Protein AF-A0A5Q4EKH5-F1 (afdb_monomer_lite)

Foldseek 3Di:
DLVLLVQLDVLCDDVNDLVCCVVDPVNVVSNLVSLLVVLVVVVVVCVVPVPLDQPLNVLSVVLNVLSVVDDDPVNSVSSSVCNVPRSVSNNVSVVVVVD

pLDDT: mean 85.49, std 8.61, range [56.69, 96.81]

Secondary structure (DSSP, 8-state):
-HHHHHHHHHHH-TT--HHHHHH-HHHHHHHHHHHHHHHHHHHHHHHH-TT---TTHHHHHHHHHHHHH---HHHHHHHHHHHHHTHHHHHHHHHHHH-

Structure (mmCIF, N/CA/C/O backbone):
data_AF-A0A5Q4EKH5-F1
#
_entry.id   AF-A0A5Q4EKH5-F1
#
loop_
_atom_site.group_PDB
_atom_site.id
_atom_site.type_symbol
_atom_site.label_atom_id
_atom_site.label_alt_id
_atom_site.label_comp_id
_atom_site.label_asym_id
_atom_site.label_entity_id
_atom_site.label_seq_id
_atom_site.pdbx_PDB_ins_code
_atom_site.Cartn_x
_atom_site.Cartn_y
_atom_site.Cartn_z
_atom_site.occupancy
_atom_site.B_iso_or_equiv
_atom_site.auth_seq_id
_atom_site.auth_comp_id
_atom_site.auth_asym_id
_atom_site.auth_atom_id
_atom_site.pdbx_PDB_model_num
ATOM 1 N N . MET A 1 1 ? -5.245 8.655 3.314 1.00 88.25 1 MET A N 1
ATOM 2 C CA . MET A 1 1 ? -5.342 7.247 2.860 1.00 88.25 1 MET A CA 1
ATOM 3 C C . MET A 1 1 ? -5.751 7.179 1.401 1.00 88.25 1 MET A C 1
ATOM 5 O O . MET A 1 1 ? -4.943 6.698 0.627 1.00 88.25 1 MET A O 1
ATOM 9 N N . LYS A 1 2 ? -6.927 7.703 1.014 1.00 91.31 2 LYS A N 1
ATOM 10 C CA . LYS A 1 2 ? -7.344 7.785 -0.398 1.00 91.31 2 LYS A CA 1
ATOM 11 C C . LYS A 1 2 ? -6.284 8.434 -1.299 1.00 91.31 2 LYS A C 1
ATOM 13 O O . LYS A 1 2 ? -5.877 7.829 -2.275 1.00 91.31 2 LYS A O 1
ATOM 18 N N . GLU A 1 3 ? -5.765 9.596 -0.903 1.00 95.12 3 GLU A N 1
ATOM 19 C CA . GLU A 1 3 ? -4.698 10.295 -1.638 1.00 95.12 3 GLU A CA 1
ATOM 20 C C . GLU A 1 3 ? -3.465 9.412 -1.890 1.00 95.12 3 GLU A C 1
ATOM 22 O O . GLU A 1 3 ? -2.982 9.340 -3.011 1.00 95.12 3 GLU A O 1
ATOM 27 N N . SER A 1 4 ? -3.001 8.666 -0.884 1.00 95.31 4 SER A N 1
ATOM 28 C CA . SER A 1 4 ? -1.874 7.738 -1.036 1.00 95.31 4 SER A CA 1
ATOM 29 C C . SER A 1 4 ? -2.166 6.580 -1.989 1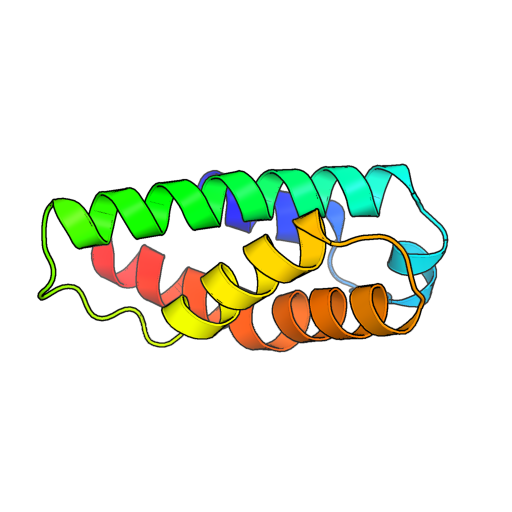.00 95.31 4 SER A C 1
ATOM 31 O O . SER A 1 4 ? -1.289 6.161 -2.738 1.00 95.31 4 SER A O 1
ATOM 33 N N . ILE A 1 5 ? -3.398 6.063 -1.975 1.00 93.88 5 ILE A N 1
ATOM 34 C CA . ILE A 1 5 ? -3.836 5.029 -2.919 1.00 93.88 5 ILE A CA 1
ATOM 35 C C . ILE A 1 5 ? -3.803 5.591 -4.345 1.00 93.88 5 ILE A C 1
ATOM 37 O O . ILE A 1 5 ? -3.193 4.982 -5.222 1.00 93.88 5 ILE A O 1
ATOM 41 N N . ASP A 1 6 ? -4.382 6.775 -4.552 1.00 95.19 6 ASP A N 1
ATOM 42 C CA . ASP A 1 6 ? -4.417 7.445 -5.854 1.00 95.19 6 ASP A CA 1
ATOM 43 C C . ASP A 1 6 ? -2.995 7.779 -6.353 1.00 95.19 6 ASP A C 1
ATOM 45 O O . ASP A 1 6 ? -2.681 7.564 -7.523 1.00 95.19 6 ASP A O 1
ATOM 49 N N . SER A 1 7 ? -2.095 8.227 -5.470 1.00 96.81 7 SER A N 1
ATOM 50 C CA . SER A 1 7 ? -0.677 8.449 -5.787 1.00 96.81 7 SER A CA 1
ATOM 51 C C . SER A 1 7 ? 0.008 7.181 -6.291 1.00 96.81 7 SER A C 1
ATOM 53 O O . SER A 1 7 ? 0.673 7.230 -7.325 1.00 96.81 7 SER A O 1
ATOM 55 N N . ILE A 1 8 ? -0.184 6.033 -5.626 1.00 94.38 8 ILE A N 1
ATOM 56 C CA . ILE A 1 8 ? 0.391 4.758 -6.084 1.00 94.38 8 ILE A CA 1
ATOM 57 C C . ILE A 1 8 ? -0.123 4.404 -7.484 1.00 94.38 8 ILE A C 1
ATOM 59 O O . ILE A 1 8 ? 0.671 4.019 -8.343 1.00 94.38 8 ILE A O 1
ATOM 63 N N . GLU A 1 9 ? -1.425 4.545 -7.740 1.00 94.00 9 GLU A N 1
ATOM 64 C CA . GLU A 1 9 ? -1.991 4.263 -9.064 1.00 94.00 9 GLU A CA 1
ATOM 65 C C . GLU A 1 9 ? -1.420 5.190 -10.142 1.00 94.00 9 GLU A C 1
ATOM 67 O O . GLU A 1 9 ? -1.025 4.719 -11.211 1.00 94.00 9 GLU A O 1
ATOM 72 N N . ASN A 1 10 ? -1.278 6.479 -9.831 1.00 94.81 10 ASN A N 1
ATOM 73 C CA . ASN A 1 10 ? -0.677 7.460 -10.731 1.00 94.81 10 ASN A CA 1
ATOM 74 C C . ASN A 1 10 ? 0.794 7.148 -11.033 1.00 94.81 10 ASN A C 1
ATOM 76 O O . ASN A 1 10 ? 1.222 7.258 -12.180 1.00 94.81 10 ASN A O 1
ATOM 80 N N . TYR A 1 11 ? 1.575 6.730 -10.033 1.00 94.56 11 TYR A N 1
ATOM 81 C CA . TYR A 1 11 ? 2.988 6.389 -10.224 1.00 94.56 11 TYR A CA 1
ATOM 82 C C . TYR A 1 11 ? 3.187 5.153 -11.103 1.00 94.56 11 TYR A C 1
ATOM 84 O O . TYR A 1 11 ? 4.173 5.062 -11.835 1.00 94.56 11 TYR A O 1
ATOM 92 N N . LEU A 1 12 ? 2.269 4.191 -11.017 1.00 91.56 12 LEU A N 1
ATOM 93 C CA . LEU A 1 12 ? 2.317 2.950 -11.787 1.00 91.56 12 LEU A CA 1
ATOM 94 C C . LEU A 1 12 ? 1.806 3.116 -13.219 1.00 91.56 12 LEU A C 1
ATOM 96 O O . LEU A 1 12 ? 2.208 2.355 -14.104 1.00 91.56 12 LEU A O 1
ATOM 100 N N . GLY A 1 13 ? 0.923 4.092 -13.434 1.00 89.12 13 GLY A N 1
ATOM 101 C CA . GLY A 1 13 ? 0.238 4.300 -14.700 1.00 89.12 13 GLY A CA 1
ATOM 102 C C . GLY A 1 13 ? -0.649 3.117 -15.102 1.00 89.12 13 GLY A C 1
ATOM 103 O O . GLY A 1 13 ? -0.821 2.131 -14.380 1.00 89.12 13 GLY A O 1
ATOM 104 N N . GLU A 1 14 ? -1.218 3.202 -16.301 1.00 83.94 14 GLU A N 1
ATOM 105 C CA . GLU A 1 14 ? -2.245 2.259 -16.763 1.00 83.94 14 GLU A CA 1
ATOM 106 C C . GLU A 1 14 ? -1.707 0.850 -17.043 1.00 83.94 14 GLU A C 1
ATOM 108 O O . GLU A 1 14 ? -2.363 -0.144 -16.743 1.00 83.94 14 GLU A O 1
ATOM 113 N N . LYS A 1 15 ? -0.497 0.741 -17.608 1.00 83.31 15 LYS A N 1
ATOM 114 C CA . LYS A 1 15 ? 0.051 -0.544 -18.075 1.00 83.31 15 LYS A CA 1
ATOM 115 C C . LYS A 1 15 ? 0.567 -1.455 -16.960 1.00 83.31 15 LYS A C 1
ATOM 117 O O . LYS A 1 15 ? 0.842 -2.612 -17.258 1.00 83.31 15 LYS A O 1
ATOM 122 N N . ARG A 1 16 ? 0.709 -0.946 -15.724 1.00 86.69 16 ARG A N 1
ATOM 123 C CA . ARG A 1 16 ? 1.227 -1.654 -14.533 1.00 86.69 16 ARG A CA 1
ATOM 124 C C . ARG A 1 16 ? 2.311 -2.690 -14.883 1.00 86.69 16 ARG A C 1
ATOM 126 O O . ARG A 1 16 ? 2.062 -3.893 -14.880 1.00 86.69 16 ARG A O 1
ATOM 133 N N . ASP A 1 17 ? 3.525 -2.221 -15.163 1.00 91.50 17 ASP A N 1
ATOM 134 C CA . ASP A 1 17 ? 4.649 -3.078 -15.566 1.00 91.50 17 ASP A CA 1
ATOM 135 C C . ASP A 1 17 ? 5.608 -3.363 -14.394 1.00 91.50 17 ASP A C 1
ATOM 137 O O . ASP A 1 17 ? 6.250 -2.461 -13.845 1.00 91.50 17 ASP A O 1
ATOM 141 N N . PHE A 1 18 ? 5.744 -4.644 -14.037 1.00 91.88 18 PHE A N 1
ATOM 142 C CA . PHE A 1 18 ? 6.636 -5.084 -12.965 1.00 91.88 18 PHE A CA 1
ATOM 143 C C . PHE A 1 18 ? 8.120 -4.826 -13.268 1.00 91.88 18 PHE A C 1
ATOM 145 O O . PHE A 1 18 ? 8.884 -4.496 -12.361 1.00 91.88 18 PHE A O 1
ATOM 152 N N . ASN A 1 19 ? 8.549 -4.932 -14.529 1.00 92.12 19 ASN A N 1
ATOM 153 C CA . ASN A 1 19 ? 9.939 -4.680 -14.907 1.00 92.12 19 ASN A CA 1
ATOM 154 C C . ASN A 1 19 ? 10.286 -3.192 -14.780 1.00 92.12 19 ASN A C 1
ATOM 156 O O . ASN A 1 19 ? 11.387 -2.836 -14.354 1.00 92.12 19 ASN A O 1
ATOM 160 N N . VAL A 1 20 ? 9.338 -2.305 -15.087 1.00 91.12 20 VAL A N 1
ATOM 161 C CA . VAL A 1 20 ? 9.494 -0.861 -14.847 1.00 91.12 20 VAL A CA 1
ATOM 162 C C . VAL A 1 20 ? 9.577 -0.574 -13.345 1.00 91.12 20 VAL A C 1
ATOM 164 O O . VAL A 1 20 ? 10.476 0.137 -12.896 1.00 91.12 20 VAL A O 1
ATOM 167 N N . TYR A 1 21 ? 8.709 -1.195 -12.544 1.00 91.38 21 TYR A N 1
ATOM 168 C CA . TYR A 1 21 ? 8.754 -1.104 -11.083 1.00 91.38 21 TYR A CA 1
ATOM 169 C C . TYR A 1 21 ? 10.101 -1.577 -10.495 1.00 91.38 21 TYR A C 1
ATOM 171 O O . TYR A 1 21 ? 10.748 -0.850 -9.733 1.00 91.38 21 TYR A O 1
ATOM 179 N N . ILE A 1 22 ? 10.586 -2.766 -10.872 1.00 91.44 22 ILE A N 1
ATOM 180 C CA . ILE A 1 22 ? 11.821 -3.350 -10.317 1.00 91.44 22 ILE A CA 1
ATOM 181 C C . ILE A 1 22 ? 13.096 -2.652 -10.818 1.00 91.44 22 ILE A C 1
ATOM 183 O O . ILE A 1 22 ? 14.115 -2.642 -10.124 1.00 91.44 22 ILE A O 1
ATOM 187 N N . SER A 1 23 ? 13.060 -2.008 -11.984 1.00 92.75 23 SER A N 1
ATOM 188 C CA . SER A 1 23 ? 14.203 -1.252 -12.514 1.00 92.75 23 SER A CA 1
ATOM 189 C C . SER A 1 23 ? 14.282 0.176 -11.963 1.00 92.75 23 SER A C 1
ATOM 191 O O . SER A 1 23 ? 15.376 0.725 -11.840 1.00 92.75 23 SER A O 1
ATOM 193 N N . ASN A 1 24 ? 13.162 0.759 -11.525 1.00 92.56 24 ASN A N 1
ATOM 194 C CA . ASN A 1 24 ? 13.114 2.137 -11.039 1.00 92.56 24 ASN A CA 1
ATOM 195 C C . ASN A 1 24 ? 13.098 2.232 -9.501 1.00 92.56 24 ASN A C 1
ATOM 197 O O . ASN A 1 24 ? 12.060 2.128 -8.850 1.00 92.56 24 ASN A O 1
ATOM 201 N N . LYS A 1 25 ? 14.266 2.496 -8.899 1.00 90.31 25 LYS A N 1
ATOM 202 C CA . LYS A 1 25 ? 14.410 2.620 -7.435 1.00 90.31 25 LYS A CA 1
ATOM 203 C C . LYS A 1 25 ? 13.606 3.780 -6.838 1.00 90.31 25 LYS A C 1
ATOM 205 O O . LYS A 1 25 ? 13.135 3.658 -5.710 1.00 90.31 25 LYS A O 1
ATOM 210 N N . MET A 1 26 ? 13.470 4.897 -7.554 1.00 93.19 26 MET A N 1
ATOM 211 C CA . MET A 1 26 ? 12.701 6.048 -7.064 1.00 93.19 26 MET A CA 1
ATOM 212 C C . MET A 1 26 ? 11.212 5.719 -6.999 1.00 93.19 26 MET A C 1
ATOM 214 O O . MET A 1 26 ? 10.581 5.997 -5.986 1.00 93.19 26 MET A O 1
ATOM 218 N N . LEU A 1 27 ? 10.690 5.054 -8.033 1.00 92.88 27 LEU A N 1
ATOM 219 C CA . LEU A 1 27 ? 9.309 4.578 -8.074 1.00 92.88 27 LEU A CA 1
ATOM 220 C C . LEU A 1 27 ? 9.004 3.638 -6.904 1.00 92.88 27 LEU A C 1
ATOM 222 O O . LEU A 1 27 ? 8.016 3.838 -6.204 1.00 92.88 27 LEU A O 1
ATOM 226 N N . ARG A 1 28 ? 9.882 2.661 -6.641 1.00 90.69 28 ARG A N 1
ATOM 227 C CA . ARG A 1 28 ? 9.711 1.758 -5.492 1.00 90.69 28 ARG A CA 1
ATOM 228 C C . ARG A 1 28 ? 9.648 2.517 -4.179 1.00 90.69 28 ARG A C 1
ATOM 230 O O . ARG A 1 28 ? 8.695 2.344 -3.438 1.00 90.69 28 ARG A O 1
ATOM 237 N N . ARG A 1 29 ? 10.597 3.423 -3.939 1.00 90.12 29 ARG A N 1
ATOM 238 C CA . ARG A 1 29 ? 10.628 4.228 -2.709 1.00 90.12 29 ARG A CA 1
ATOM 239 C C . ARG A 1 29 ? 9.405 5.127 -2.546 1.00 90.12 29 ARG A C 1
ATOM 241 O O . ARG A 1 29 ? 8.927 5.292 -1.428 1.00 90.12 29 ARG A O 1
ATOM 248 N N . ALA A 1 30 ? 8.898 5.700 -3.636 1.00 93.44 30 ALA A N 1
ATOM 249 C CA . ALA A 1 30 ? 7.670 6.487 -3.606 1.00 93.44 30 ALA A CA 1
ATOM 250 C C . ALA A 1 30 ? 6.472 5.614 -3.196 1.00 93.44 30 ALA A C 1
ATOM 252 O O . ALA A 1 30 ? 5.736 5.965 -2.282 1.00 93.44 30 ALA A O 1
ATOM 253 N N . ILE A 1 31 ? 6.331 4.433 -3.800 1.00 91.75 31 ILE A N 1
ATOM 254 C CA . ILE A 1 31 ? 5.258 3.485 -3.475 1.00 91.75 31 ILE A CA 1
ATOM 255 C C . ILE A 1 31 ? 5.374 2.966 -2.034 1.00 91.75 31 ILE A C 1
ATOM 257 O O . ILE A 1 31 ? 4.385 2.934 -1.306 1.00 91.75 31 ILE A O 1
ATOM 261 N N . GLU A 1 32 ? 6.578 2.583 -1.608 1.00 89.50 32 GLU A N 1
ATOM 262 C CA . GLU A 1 32 ? 6.886 2.165 -0.236 1.00 89.50 32 GLU A CA 1
ATOM 263 C C . GLU A 1 32 ? 6.434 3.230 0.771 1.00 89.50 32 GLU A C 1
ATOM 265 O O . GLU A 1 32 ? 5.747 2.914 1.745 1.00 89.50 32 GLU A O 1
ATOM 270 N N . ARG A 1 33 ? 6.738 4.504 0.491 1.00 91.81 33 ARG A N 1
ATOM 271 C CA . ARG A 1 33 ? 6.327 5.632 1.327 1.00 91.81 33 ARG A CA 1
ATOM 272 C C . ARG A 1 33 ? 4.809 5.783 1.409 1.00 91.81 33 ARG A C 1
ATOM 274 O O . ARG A 1 33 ? 4.279 5.973 2.504 1.00 91.81 33 ARG A O 1
ATOM 281 N N . GLU A 1 34 ? 4.103 5.684 0.289 1.00 93.88 34 GLU A N 1
ATOM 282 C CA . GLU A 1 34 ? 2.639 5.771 0.293 1.00 93.88 34 GLU A CA 1
ATOM 283 C C . GLU A 1 34 ? 2.004 4.637 1.101 1.00 93.88 34 GLU A C 1
ATOM 285 O O . GLU A 1 34 ? 1.067 4.850 1.874 1.00 93.88 34 GLU A O 1
ATOM 290 N N . PHE A 1 35 ? 2.564 3.434 1.021 1.00 90.19 35 PHE A N 1
ATOM 291 C CA . PHE A 1 35 ? 2.100 2.326 1.840 1.00 90.19 35 PHE A CA 1
ATOM 292 C C . PHE A 1 35 ? 2.360 2.501 3.339 1.00 90.19 35 PHE A C 1
ATOM 294 O O . PHE A 1 35 ? 1.528 2.075 4.144 1.00 90.19 35 PHE A O 1
ATOM 301 N N . GLU A 1 36 ? 3.473 3.118 3.745 1.00 89.38 36 GLU A N 1
ATOM 302 C CA . GLU A 1 36 ? 3.690 3.475 5.153 1.00 89.38 36 GLU A CA 1
ATOM 303 C C . GLU A 1 36 ? 2.573 4.392 5.664 1.00 89.38 36 GLU A C 1
ATOM 305 O O . GLU A 1 36 ? 2.020 4.159 6.743 1.00 89.38 36 GLU A O 1
ATOM 310 N N . ILE A 1 37 ? 2.206 5.404 4.871 1.00 92.12 37 ILE A N 1
ATOM 311 C CA . ILE A 1 37 ? 1.142 6.361 5.199 1.00 92.12 37 ILE A CA 1
ATOM 312 C C . ILE A 1 37 ? -0.208 5.645 5.309 1.00 92.12 37 ILE A C 1
ATOM 314 O O . ILE A 1 37 ? -0.945 5.862 6.276 1.00 92.12 37 ILE A O 1
ATOM 318 N N . ILE A 1 38 ? -0.524 4.756 4.362 1.00 91.38 38 ILE A N 1
ATOM 319 C CA . ILE A 1 38 ? -1.736 3.927 4.406 1.00 91.38 38 ILE A CA 1
ATOM 320 C C . ILE A 1 38 ? -1.748 3.065 5.676 1.00 91.38 38 ILE A C 1
ATOM 322 O O . ILE A 1 38 ? -2.751 3.041 6.393 1.00 91.38 38 ILE A O 1
ATOM 326 N N . GLY A 1 39 ? -0.636 2.394 5.990 1.00 87.81 39 GLY A N 1
ATOM 327 C CA . GLY A 1 39 ? -0.493 1.546 7.174 1.00 87.81 39 GLY A CA 1
ATOM 328 C C . GLY A 1 39 ? -0.739 2.295 8.484 1.00 87.81 39 GLY A C 1
ATOM 329 O O . GLY A 1 39 ? -1.512 1.836 9.329 1.00 87.81 39 GLY A O 1
ATOM 330 N N . GLU A 1 40 ? -0.133 3.473 8.645 1.00 88.81 40 GLU A N 1
ATOM 331 C CA . GLU A 1 40 ? -0.355 4.323 9.820 1.00 88.81 40 GLU A CA 1
ATOM 332 C C . GLU A 1 40 ? -1.800 4.827 9.902 1.00 88.81 40 GLU A C 1
ATOM 334 O O . GLU A 1 40 ? -2.394 4.831 10.983 1.00 88.81 40 GLU A O 1
ATOM 339 N N . ALA A 1 41 ? -2.403 5.205 8.772 1.00 89.56 41 ALA A N 1
ATOM 340 C CA . ALA A 1 41 ? -3.794 5.639 8.738 1.00 89.56 41 ALA A CA 1
ATOM 341 C C . ALA A 1 41 ? -4.758 4.510 9.145 1.00 89.56 41 ALA A C 1
ATOM 343 O O . ALA A 1 41 ? -5.638 4.736 9.973 1.00 89.56 41 ALA A O 1
ATOM 344 N N . MET A 1 42 ? -4.558 3.280 8.662 1.00 86.62 42 MET A N 1
ATOM 345 C CA . MET A 1 42 ? -5.378 2.130 9.069 1.00 86.62 42 MET A CA 1
ATOM 346 C C . MET A 1 42 ? -5.250 1.828 10.564 1.00 86.62 42 MET A C 1
ATOM 348 O O . MET A 1 42 ? -6.245 1.540 11.225 1.00 86.62 42 MET A O 1
ATOM 352 N N . LYS A 1 43 ? -4.033 1.919 11.114 1.00 85.31 43 LYS A N 1
ATOM 353 C CA . LYS A 1 43 ? -3.795 1.725 12.549 1.00 85.31 43 LYS A CA 1
ATOM 354 C C . LYS A 1 43 ? -4.505 2.787 13.390 1.00 85.31 43 LYS A C 1
ATOM 356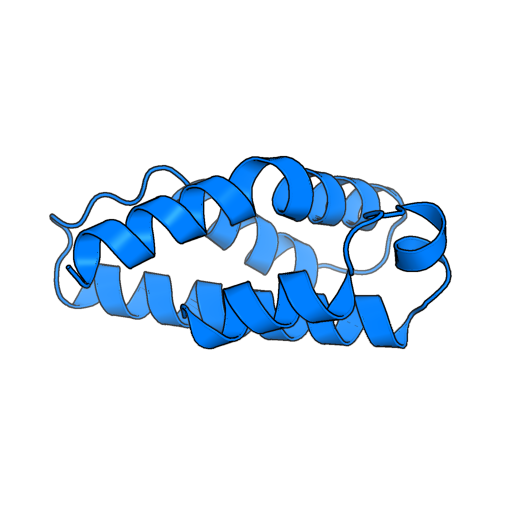 O O . LYS A 1 43 ? -4.964 2.490 14.489 1.00 85.31 43 LYS A O 1
ATOM 361 N N . ARG A 1 44 ? -4.590 4.029 12.901 1.00 88.12 44 ARG A N 1
ATOM 362 C CA . ARG A 1 44 ? -5.362 5.094 13.562 1.00 88.12 44 ARG A CA 1
ATOM 363 C C . ARG A 1 44 ? -6.860 4.811 13.520 1.00 88.12 44 ARG A C 1
ATOM 365 O O . ARG A 1 44 ? -7.491 4.931 14.560 1.00 88.12 44 ARG A O 1
ATOM 372 N N . ILE A 1 45 ? -7.395 4.393 12.371 1.00 85.62 45 ILE A N 1
ATOM 373 C CA . ILE A 1 45 ? -8.813 4.021 12.234 1.00 85.62 45 ILE A CA 1
ATOM 374 C C . ILE A 1 45 ? -9.167 2.908 13.221 1.00 85.62 45 ILE A C 1
ATOM 376 O O . ILE A 1 45 ? -10.093 3.074 13.999 1.00 85.62 45 ILE A O 1
ATOM 380 N N . GLU A 1 46 ? -8.366 1.842 13.289 1.00 84.25 46 GLU A N 1
ATOM 381 C CA . GLU A 1 46 ? -8.588 0.732 14.228 1.00 84.25 46 GLU A CA 1
ATOM 382 C C . GLU A 1 46 ? -8.618 1.162 15.699 1.00 84.25 46 GLU A C 1
ATOM 384 O O . GLU A 1 46 ? -9.350 0.584 16.498 1.00 84.25 46 GLU A O 1
ATOM 389 N N . LYS A 1 47 ? -7.808 2.158 16.070 1.00 87.69 47 LYS A N 1
ATOM 390 C CA . LYS A 1 47 ? -7.793 2.697 17.434 1.00 87.69 47 LYS A CA 1
ATOM 391 C C . LYS A 1 47 ? -9.024 3.538 17.756 1.00 87.69 47 LYS A C 1
ATOM 393 O O . LYS A 1 47 ? -9.376 3.635 18.926 1.00 87.69 47 LYS A O 1
ATOM 398 N N . ILE A 1 48 ? -9.600 4.195 16.753 1.00 88.56 48 ILE A N 1
ATOM 399 C CA . ILE A 1 48 ? -10.777 5.054 16.907 1.00 88.56 48 ILE A CA 1
ATOM 400 C C . ILE A 1 48 ? -12.038 4.194 16.919 1.00 88.56 48 ILE A C 1
ATOM 402 O O . ILE A 1 48 ? -12.882 4.360 17.792 1.00 88.56 48 ILE A O 1
ATOM 406 N N . ASP A 1 49 ? -12.135 3.265 15.972 1.00 84.06 49 ASP A N 1
ATOM 407 C CA . ASP A 1 49 ? -13.271 2.374 15.816 1.00 84.06 49 ASP A CA 1
ATOM 408 C C . ASP A 1 49 ? -12.801 1.007 15.300 1.00 84.06 49 ASP A C 1
ATOM 410 O O . ASP A 1 49 ? -12.406 0.831 14.143 1.00 84.06 49 ASP A O 1
ATOM 414 N N . SER A 1 50 ? -12.839 0.016 16.189 1.00 83.31 50 SER A N 1
ATOM 415 C CA . SER A 1 50 ? -12.450 -1.360 15.884 1.00 83.31 50 SER A CA 1
ATOM 416 C C . SER A 1 50 ? -13.532 -2.144 15.137 1.00 83.31 50 SER A C 1
ATOM 418 O O . SER A 1 50 ? -13.255 -3.250 14.669 1.00 83.31 50 SER A O 1
ATOM 420 N N . THR A 1 51 ? -14.743 -1.592 15.004 1.00 85.75 51 THR A N 1
ATOM 421 C CA . THR A 1 51 ? -15.855 -2.222 14.281 1.00 85.75 51 THR A CA 1
ATOM 422 C C . THR A 1 51 ? -15.745 -2.029 12.768 1.00 85.75 51 THR A C 1
ATOM 424 O O . THR A 1 51 ? -16.291 -2.829 12.006 1.00 85.75 51 THR A O 1
ATOM 427 N N . ILE A 1 52 ? -14.963 -1.037 12.319 1.00 81.62 52 ILE A N 1
ATOM 428 C CA . ILE A 1 52 ? -14.655 -0.817 10.903 1.00 81.62 52 ILE A CA 1
ATOM 429 C C . ILE A 1 52 ? -13.759 -1.956 10.400 1.00 81.62 52 ILE A C 1
ATOM 431 O O . ILE A 1 52 ? -12.546 -2.008 10.637 1.00 81.62 52 ILE A O 1
ATOM 435 N N . SER A 1 53 ? -14.377 -2.890 9.680 1.00 78.19 53 SER A N 1
ATOM 436 C CA . SER A 1 53 ? -13.701 -4.043 9.093 1.00 78.19 53 SER A CA 1
ATOM 437 C C . SER A 1 53 ? -13.277 -3.744 7.657 1.00 78.19 53 SER A C 1
ATOM 439 O O . SER A 1 53 ? -14.101 -3.677 6.752 1.00 78.19 53 SER A O 1
ATOM 441 N N . ILE A 1 54 ? -11.969 -3.591 7.452 1.00 80.44 54 ILE A N 1
ATOM 442 C CA . ILE A 1 54 ? -11.337 -3.478 6.131 1.00 80.44 54 ILE A CA 1
ATOM 443 C C . ILE A 1 54 ? -10.710 -4.835 5.817 1.00 80.44 54 ILE A C 1
ATOM 445 O O . ILE A 1 54 ? -9.797 -5.281 6.523 1.00 80.44 54 ILE A O 1
ATOM 449 N N . SER A 1 55 ? -11.180 -5.521 4.776 1.00 79.38 55 SER A N 1
ATOM 450 C CA . SER A 1 55 ? -10.785 -6.910 4.520 1.00 79.38 55 SER A CA 1
ATOM 451 C C . SER A 1 55 ? -9.315 -7.049 4.112 1.00 79.38 55 SER A C 1
ATOM 453 O O . SER A 1 55 ? -8.689 -8.062 4.426 1.00 79.38 55 SER A O 1
ATOM 455 N N . SER A 1 56 ? -8.740 -6.016 3.485 1.00 74.25 56 SER A N 1
ATOM 456 C CA . SER A 1 56 ? -7.330 -5.995 3.056 1.00 74.25 56 SER A CA 1
ATOM 457 C C . SER A 1 56 ? -6.357 -5.517 4.144 1.00 74.25 56 SER A C 1
ATOM 459 O O . SER A 1 56 ? -5.143 -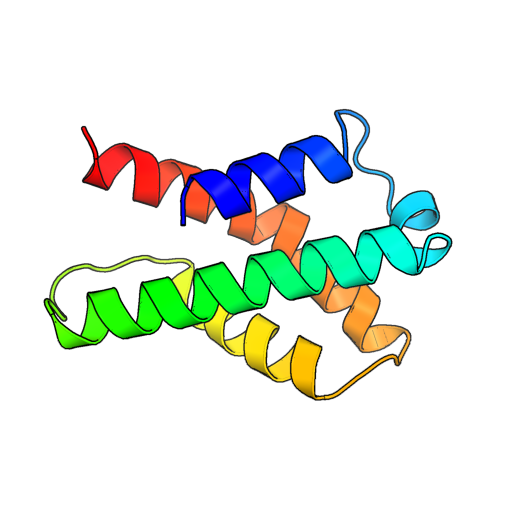5.470 3.932 1.00 74.25 56 SER A O 1
ATOM 461 N N . LYS A 1 57 ? -6.859 -5.168 5.336 1.00 75.31 57 LYS A N 1
ATOM 462 C CA . LYS A 1 57 ? -6.078 -4.556 6.422 1.00 75.31 57 LYS A CA 1
ATOM 463 C C . LYS A 1 57 ? -4.853 -5.372 6.820 1.00 75.31 57 LYS A C 1
ATOM 465 O O . LYS A 1 57 ? -3.754 -4.828 6.921 1.00 75.31 57 LYS A O 1
ATOM 470 N N . LYS A 1 58 ? -5.019 -6.682 7.036 1.00 77.06 58 LYS A N 1
ATOM 471 C CA . LYS A 1 58 ? -3.917 -7.561 7.468 1.00 77.06 58 LYS A CA 1
ATOM 472 C C . LYS A 1 58 ? -2.795 -7.596 6.432 1.00 77.06 58 LYS A C 1
ATOM 474 O O . LYS A 1 58 ? -1.628 -7.547 6.809 1.00 77.06 58 LYS A O 1
ATOM 479 N N . GLN A 1 59 ? -3.142 -7.645 5.148 1.00 80.94 59 GLN A N 1
ATOM 480 C CA . GLN A 1 59 ? -2.185 -7.692 4.046 1.00 80.94 59 GLN A CA 1
ATOM 481 C C . GLN A 1 59 ? -1.418 -6.377 3.931 1.00 80.94 59 GLN A C 1
ATOM 483 O O . GLN A 1 59 ? -0.201 -6.400 3.800 1.00 80.94 59 GLN A O 1
ATOM 488 N N . ILE A 1 60 ? -2.094 -5.238 4.074 1.00 76.69 60 ILE A N 1
ATOM 489 C CA . ILE A 1 60 ? -1.452 -3.922 3.988 1.00 76.69 60 ILE A CA 1
ATOM 490 C C . ILE A 1 60 ? -0.550 -3.655 5.211 1.00 76.69 60 ILE A C 1
ATOM 492 O O . ILE A 1 60 ? 0.570 -3.173 5.051 1.00 76.69 60 ILE A O 1
ATOM 496 N N . ILE A 1 61 ? -0.964 -4.044 6.426 1.00 75.19 61 ILE A N 1
ATOM 497 C CA . ILE A 1 61 ? -0.099 -3.975 7.624 1.00 75.19 61 ILE A CA 1
ATOM 498 C C . ILE A 1 61 ? 1.115 -4.900 7.468 1.00 75.19 61 ILE A C 1
ATOM 500 O O . ILE A 1 61 ? 2.246 -4.501 7.749 1.00 75.19 61 ILE A O 1
ATOM 504 N N . SER A 1 62 ? 0.891 -6.135 7.010 1.00 74.06 62 SER A N 1
ATOM 505 C CA . SER A 1 62 ? 1.964 -7.102 6.762 1.00 74.06 62 SER A CA 1
ATOM 506 C C . SER A 1 62 ? 2.951 -6.582 5.719 1.00 74.06 62 SER A C 1
ATOM 508 O O . SER A 1 62 ? 4.160 -6.677 5.924 1.00 74.06 62 SER A O 1
ATOM 510 N N . MET A 1 63 ? 2.452 -5.956 4.653 1.00 74.44 63 MET A N 1
ATOM 511 C CA . MET A 1 63 ? 3.280 -5.357 3.619 1.00 74.44 63 MET A CA 1
ATOM 512 C C . MET A 1 63 ? 4.103 -4.188 4.167 1.00 74.44 63 MET A C 1
ATOM 514 O O . MET A 1 63 ? 5.297 -4.132 3.902 1.00 74.44 63 MET A O 1
ATOM 518 N N . ARG A 1 64 ? 3.528 -3.299 4.989 1.00 73.31 64 ARG A N 1
ATOM 519 C CA . ARG A 1 64 ? 4.279 -2.221 5.661 1.00 73.31 64 ARG A CA 1
ATOM 520 C C . ARG A 1 64 ? 5.436 -2.774 6.494 1.00 73.31 64 ARG A C 1
ATOM 522 O O . ARG A 1 64 ? 6.531 -2.226 6.458 1.00 73.31 64 ARG A O 1
ATOM 529 N N . ASN A 1 65 ? 5.227 -3.881 7.206 1.00 70.44 65 ASN A N 1
ATOM 530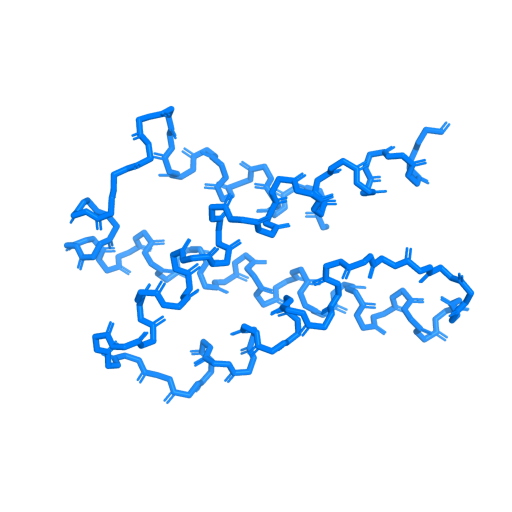 C CA . ASN A 1 65 ? 6.308 -4.539 7.947 1.00 70.44 65 ASN A CA 1
ATOM 531 C C . ASN A 1 65 ? 7.379 -5.129 7.012 1.00 70.44 65 ASN A C 1
ATOM 533 O O . ASN A 1 65 ? 8.560 -5.070 7.334 1.00 70.44 65 ASN A O 1
ATOM 537 N N . ARG A 1 66 ? 6.980 -5.643 5.842 1.00 71.00 66 ARG A N 1
ATOM 538 C CA . ARG A 1 66 ? 7.882 -6.180 4.808 1.00 71.00 66 ARG A CA 1
ATOM 539 C C . ARG A 1 66 ? 8.733 -5.087 4.154 1.00 71.00 66 ARG A C 1
ATOM 541 O O . ARG A 1 66 ? 9.940 -5.248 4.031 1.00 71.00 66 ARG A O 1
ATOM 548 N N . VAL A 1 67 ? 8.122 -3.949 3.816 1.00 69.31 67 VAL A N 1
ATOM 549 C CA . VAL A 1 67 ? 8.801 -2.771 3.244 1.00 69.31 67 VAL A CA 1
ATOM 550 C C . VAL A 1 67 ? 9.892 -2.243 4.180 1.00 69.31 67 VAL A C 1
ATOM 552 O O . VAL A 1 67 ? 10.965 -1.863 3.723 1.00 69.31 67 VAL A O 1
ATOM 555 N N . ILE A 1 68 ? 9.665 -2.299 5.494 1.00 63.69 68 ILE A N 1
ATOM 556 C CA . ILE A 1 68 ? 10.653 -1.897 6.507 1.00 63.69 68 ILE A CA 1
ATOM 557 C C . ILE A 1 68 ? 11.813 -2.911 6.627 1.00 63.69 68 ILE A C 1
ATOM 559 O O . ILE A 1 68 ? 12.872 -2.561 7.147 1.00 63.69 68 ILE A O 1
ATOM 563 N N . HIS A 1 69 ? 11.648 -4.159 6.170 1.00 65.56 69 HIS A N 1
ATOM 564 C CA . HIS A 1 69 ? 12.635 -5.238 6.341 1.00 65.56 69 HIS A CA 1
ATOM 565 C C . HIS A 1 69 ? 13.577 -5.475 5.139 1.00 65.56 69 HIS A C 1
ATOM 567 O O . HIS A 1 69 ? 14.676 -5.974 5.365 1.00 65.56 69 HIS A O 1
ATOM 573 N N . GLY A 1 70 ? 13.257 -4.971 3.940 1.00 56.69 70 GLY A N 1
ATOM 574 C CA . GLY A 1 70 ? 14.256 -4.500 2.965 1.00 56.69 70 GLY A CA 1
ATOM 575 C C . GLY A 1 70 ? 14.673 -5.398 1.776 1.00 56.69 70 GLY A C 1
ATOM 576 O O . GLY A 1 70 ? 15.221 -6.477 1.931 1.00 56.69 70 GLY A O 1
ATOM 577 N N . TYR A 1 71 ? 14.592 -4.784 0.583 1.00 61.25 71 TYR A N 1
ATOM 578 C CA . TYR A 1 71 ? 15.410 -4.869 -0.653 1.00 61.25 71 TYR A CA 1
ATOM 579 C C . TYR A 1 71 ? 15.798 -6.201 -1.316 1.00 61.25 71 TYR A C 1
ATOM 581 O O . TYR A 1 71 ? 16.451 -6.141 -2.367 1.00 61.25 71 TYR A O 1
ATOM 589 N N . ASP A 1 72 ? 15.415 -7.372 -0.817 1.00 66.06 72 ASP A N 1
ATOM 590 C CA . ASP A 1 72 ? 15.627 -8.593 -1.596 1.00 66.06 72 ASP A CA 1
ATOM 591 C C . ASP A 1 72 ? 14.624 -8.705 -2.774 1.00 66.06 72 ASP A C 1
ATOM 593 O O . ASP A 1 72 ? 13.622 -7.984 -2.880 1.00 66.06 72 ASP A O 1
ATOM 597 N N . LYS A 1 73 ? 14.922 -9.567 -3.756 1.00 66.56 73 LYS A N 1
ATOM 598 C CA . LYS A 1 73 ? 14.040 -9.767 -4.922 1.00 66.56 73 LYS A CA 1
ATOM 599 C C . LYS A 1 73 ? 12.663 -10.315 -4.506 1.00 66.56 73 LYS A C 1
ATOM 601 O O . LYS A 1 73 ? 11.666 -9.974 -5.140 1.00 66.56 73 LYS A O 1
ATOM 606 N N . ILE A 1 74 ? 12.611 -11.112 -3.437 1.00 69.88 74 ILE A N 1
ATOM 607 C CA . ILE A 1 74 ? 11.392 -11.742 -2.916 1.00 69.88 74 ILE A CA 1
ATOM 608 C C . ILE A 1 74 ? 10.449 -10.669 -2.349 1.00 69.88 74 ILE A C 1
ATOM 610 O O . ILE A 1 74 ? 9.250 -10.691 -2.623 1.00 69.88 74 ILE A O 1
ATOM 614 N N . ASP A 1 75 ? 10.979 -9.677 -1.638 1.00 80.75 75 ASP A N 1
ATOM 615 C CA . ASP A 1 75 ? 10.223 -8.562 -1.076 1.00 80.75 75 ASP A CA 1
ATOM 616 C C . ASP A 1 75 ? 9.576 -7.715 -2.174 1.00 80.75 75 ASP A C 1
ATOM 618 O O . ASP A 1 75 ? 8.408 -7.341 -2.065 1.00 80.75 75 ASP A O 1
ATOM 622 N N . ASN A 1 76 ? 10.282 -7.478 -3.281 1.00 84.81 76 ASN A N 1
ATOM 623 C CA . ASN A 1 76 ? 9.734 -6.708 -4.396 1.00 84.81 76 ASN A CA 1
ATOM 624 C C . ASN A 1 76 ? 8.553 -7.406 -5.089 1.00 84.81 76 ASN A C 1
ATOM 626 O O . ASN A 1 76 ? 7.572 -6.744 -5.431 1.00 84.81 76 ASN A O 1
ATOM 630 N N . GLU A 1 77 ? 8.621 -8.726 -5.285 1.00 87.81 77 GLU A N 1
ATOM 631 C CA . GLU A 1 77 ? 7.515 -9.512 -5.853 1.00 87.81 77 GLU A CA 1
ATOM 632 C C . GLU A 1 77 ? 6.292 -9.522 -4.920 1.00 87.81 77 GLU A C 1
ATOM 634 O O . GLU A 1 77 ? 5.147 -9.469 -5.376 1.00 87.81 77 GLU A O 1
ATOM 639 N N . ILE A 1 78 ? 6.516 -9.526 -3.604 1.00 85.69 78 ILE A N 1
ATOM 640 C CA . ILE A 1 78 ? 5.446 -9.475 -2.600 1.00 85.69 78 ILE A CA 1
ATOM 641 C C . ILE A 1 78 ? 4.780 -8.099 -2.556 1.00 85.69 78 ILE A C 1
ATOM 643 O O . ILE A 1 78 ? 3.546 -8.017 -2.532 1.00 85.69 78 ILE A O 1
ATOM 647 N N . VAL A 1 79 ? 5.568 -7.020 -2.568 1.00 86.81 79 VAL A N 1
ATOM 648 C CA . VAL A 1 79 ? 5.039 -5.650 -2.644 1.00 86.81 79 VAL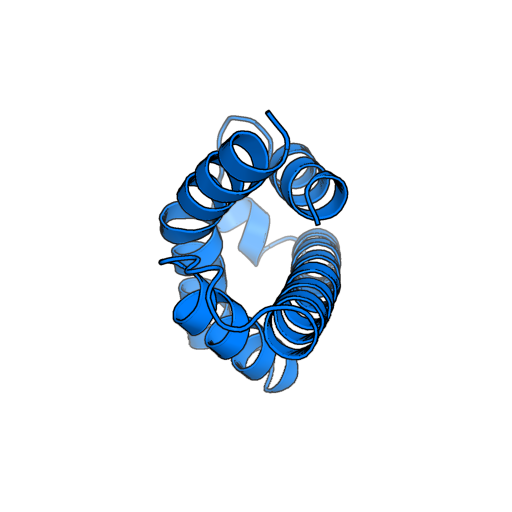 A CA 1
ATOM 649 C C . VAL A 1 79 ? 4.226 -5.491 -3.925 1.00 86.81 79 VAL A C 1
ATOM 651 O O . VAL A 1 79 ? 3.072 -5.070 -3.867 1.00 86.81 79 VAL A O 1
ATOM 654 N N . TRP A 1 80 ? 4.754 -5.945 -5.063 1.00 90.75 80 TRP A N 1
ATOM 655 C CA . TRP A 1 80 ? 4.024 -5.941 -6.329 1.00 90.75 80 TRP A CA 1
ATOM 656 C C . TRP A 1 80 ? 2.713 -6.730 -6.269 1.00 90.75 80 TRP A C 1
ATOM 658 O O . TRP A 1 80 ? 1.656 -6.233 -6.656 1.00 90.75 80 TRP A O 1
ATOM 668 N N . GLY A 1 81 ? 2.742 -7.942 -5.715 1.00 89.44 81 GLY A N 1
ATOM 669 C CA . GLY A 1 81 ? 1.537 -8.741 -5.518 1.00 89.44 81 GLY A CA 1
ATOM 670 C C . GLY A 1 81 ? 0.495 -8.043 -4.638 1.00 89.44 81 GLY A C 1
ATOM 671 O O . GLY A 1 81 ? -0.703 -8.204 -4.867 1.00 89.44 81 GLY A O 1
ATOM 672 N N . THR A 1 82 ? 0.936 -7.240 -3.668 1.00 89.06 82 THR A N 1
ATOM 673 C CA . THR A 1 82 ? 0.054 -6.441 -2.806 1.00 89.06 82 THR A CA 1
ATOM 674 C C . THR A 1 82 ? -0.574 -5.277 -3.565 1.00 89.06 82 THR A C 1
ATOM 676 O O . THR A 1 82 ? -1.789 -5.089 -3.490 1.00 89.06 82 THR A O 1
ATOM 679 N N . ILE A 1 83 ? 0.222 -4.555 -4.355 1.00 89.81 83 ILE A N 1
ATOM 680 C CA . ILE A 1 83 ? -0.247 -3.490 -5.249 1.00 89.81 83 ILE A CA 1
ATOM 681 C C . ILE A 1 83 ? -1.327 -4.015 -6.196 1.00 89.81 83 ILE A C 1
ATOM 683 O O . ILE A 1 83 ? -2.370 -3.393 -6.357 1.00 89.81 83 ILE A O 1
ATOM 687 N N . VAL A 1 84 ? -1.096 -5.165 -6.828 1.00 90.56 84 VAL A N 1
ATOM 688 C CA . VAL A 1 84 ? -2.012 -5.673 -7.855 1.00 90.56 84 VAL A CA 1
ATOM 689 C C . VAL A 1 84 ? -3.287 -6.257 -7.244 1.00 90.56 84 VAL A C 1
ATOM 691 O O . VAL A 1 84 ? -4.363 -6.054 -7.798 1.00 90.56 84 VAL A O 1
ATOM 694 N N . ARG A 1 85 ? -3.195 -6.972 -6.114 1.00 88.75 85 ARG A N 1
ATOM 695 C CA . ARG A 1 85 ? -4.329 -7.746 -5.571 1.00 88.75 85 ARG A CA 1
ATOM 696 C C . ARG A 1 85 ? -5.090 -7.070 -4.437 1.00 88.75 85 ARG A C 1
ATOM 698 O O . ARG A 1 85 ? -6.273 -7.343 -4.269 1.00 88.75 85 ARG A O 1
ATOM 705 N N . HIS A 1 86 ? -4.423 -6.256 -3.623 1.00 89.12 86 HIS A N 1
ATOM 706 C CA . HIS A 1 86 ? -4.998 -5.742 -2.374 1.00 89.12 86 HIS A CA 1
ATOM 707 C C . HIS A 1 86 ? -5.263 -4.239 -2.418 1.00 89.12 86 HIS A C 1
ATOM 709 O O . HIS A 1 86 ? -6.233 -3.789 -1.816 1.00 89.12 86 HIS A O 1
ATOM 715 N N . LEU A 1 87 ? -4.455 -3.470 -3.154 1.00 89.75 87 LEU A N 1
ATOM 716 C CA . LEU A 1 87 ? -4.656 -2.026 -3.273 1.00 89.75 87 LEU A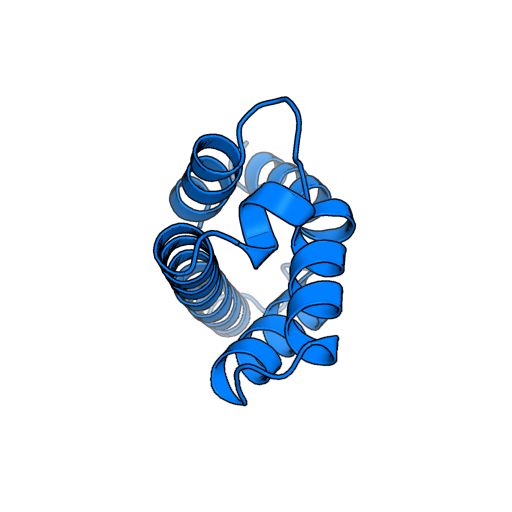 CA 1
ATOM 717 C C . LEU A 1 87 ? -5.997 -1.642 -3.936 1.00 89.75 87 LEU A C 1
ATOM 719 O O . LEU A 1 87 ? -6.660 -0.770 -3.378 1.00 89.75 87 LEU A O 1
ATOM 723 N N . PRO A 1 88 ? -6.461 -2.287 -5.034 1.00 91.00 88 PRO A N 1
ATOM 724 C CA . PRO A 1 88 ? -7.751 -1.941 -5.641 1.00 91.00 88 PRO A CA 1
ATOM 725 C C . PRO A 1 88 ? -8.919 -2.202 -4.688 1.00 91.00 88 PRO A C 1
ATOM 727 O O . PRO A 1 88 ? -9.780 -1.352 -4.505 1.00 91.00 88 PRO A O 1
ATOM 730 N N . LYS A 1 89 ? -8.886 -3.343 -3.990 1.00 90.56 89 LYS A N 1
ATOM 731 C CA . LYS A 1 89 ? -9.903 -3.686 -2.996 1.00 90.56 89 LYS A CA 1
ATOM 732 C C . LYS A 1 89 ? -9.920 -2.696 -1.832 1.00 90.56 89 LYS A C 1
ATOM 734 O O . LYS A 1 89 ? -10.983 -2.279 -1.394 1.00 90.56 89 LYS A O 1
ATOM 739 N N . LEU A 1 90 ? -8.742 -2.299 -1.344 1.00 90.19 90 LEU A N 1
ATOM 740 C CA . LEU A 1 90 ? -8.646 -1.263 -0.320 1.00 90.19 90 LEU A CA 1
ATOM 741 C C . LEU A 1 90 ? -9.260 0.056 -0.809 1.00 90.19 90 LEU A C 1
ATOM 743 O O . LEU A 1 90 ? -9.938 0.720 -0.034 1.00 90.19 90 LEU A O 1
ATOM 747 N N . LYS A 1 91 ? -9.035 0.438 -2.072 1.00 91.44 91 LYS A N 1
ATOM 748 C CA . LYS A 1 91 ? -9.622 1.651 -2.651 1.00 91.44 91 LYS A CA 1
ATOM 749 C C . LYS A 1 91 ? -11.146 1.624 -2.571 1.00 91.44 91 LYS A C 1
ATOM 751 O O . LYS A 1 91 ? -11.722 2.546 -2.005 1.00 91.44 91 LYS A O 1
ATOM 756 N N . GLU A 1 92 ? -11.761 0.546 -3.053 1.00 91.25 92 GLU A N 1
ATOM 757 C CA . GLU A 1 92 ? -13.217 0.350 -3.021 1.00 91.25 92 GLU A CA 1
ATOM 758 C C . GLU A 1 92 ? -13.773 0.431 -1.591 1.00 91.25 92 GLU A C 1
ATOM 760 O O . GLU A 1 92 ? -14.762 1.116 -1.337 1.00 91.25 92 GLU A O 1
ATOM 765 N N . GLU A 1 93 ? -13.110 -0.223 -0.632 1.00 89.50 93 GLU A N 1
ATOM 766 C CA . GLU A 1 93 ? -13.516 -0.201 0.778 1.00 89.50 93 GLU A CA 1
ATOM 767 C C . GLU A 1 93 ? -13.444 1.211 1.374 1.00 89.50 93 GLU A C 1
ATOM 769 O O . GLU A 1 93 ? -14.344 1.627 2.099 1.00 89.50 93 GLU A O 1
ATOM 774 N N . ILE A 1 94 ? -12.390 1.970 1.062 1.00 88.44 94 ILE A N 1
ATOM 775 C CA . ILE A 1 94 ? -12.238 3.348 1.541 1.00 88.44 94 ILE A CA 1
ATOM 776 C C . ILE A 1 94 ? -13.245 4.285 0.880 1.00 88.44 94 ILE A C 1
ATOM 778 O O . ILE A 1 94 ? -13.780 5.159 1.556 1.00 88.44 94 ILE A O 1
ATOM 782 N N . GLU A 1 95 ? -13.532 4.109 -0.405 1.00 89.75 95 GLU A N 1
ATOM 783 C CA . GLU A 1 95 ? -14.557 4.892 -1.094 1.00 89.75 95 GLU A CA 1
ATOM 784 C C . GLU A 1 95 ? -15.951 4.618 -0.517 1.00 89.75 95 GLU A C 1
ATOM 786 O O . GLU A 1 95 ? -16.682 5.567 -0.250 1.00 89.75 95 GLU A O 1
ATOM 791 N N . SER A 1 96 ? -16.274 3.359 -0.204 1.00 87.81 96 SER A N 1
ATOM 792 C CA . SER A 1 96 ? -17.542 2.989 0.441 1.00 87.81 96 SER A CA 1
ATOM 793 C C . SER A 1 96 ? -17.698 3.515 1.872 1.00 87.81 96 SER A C 1
ATOM 795 O O . SER A 1 96 ? -18.821 3.602 2.359 1.00 87.81 96 SER A O 1
ATOM 797 N N . LEU A 1 97 ? -16.605 3.809 2.582 1.00 83.69 97 LEU A N 1
ATOM 798 C CA . LEU A 1 97 ? -16.658 4.401 3.926 1.00 83.69 97 LEU A CA 1
ATOM 799 C C . LEU A 1 97 ? -16.800 5.929 3.898 1.00 83.69 97 LEU A C 1
ATOM 801 O O . LEU A 1 97 ? -17.119 6.529 4.922 1.00 83.69 97 LEU A O 1
ATOM 805 N N . LEU A 1 98 ? -16.493 6.558 2.761 1.00 81.81 98 LEU A N 1
ATOM 806 C CA . LEU A 1 98 ? -16.549 8.010 2.572 1.00 81.81 98 LEU A CA 1
ATOM 807 C C . LEU A 1 98 ? -17.830 8.475 1.863 1.00 81.81 98 LEU A C 1
ATOM 809 O O . LEU A 1 98 ? -18.076 9.681 1.825 1.00 81.81 98 LEU A O 1
ATOM 813 N N . SER A 1 99 ? -18.595 7.544 1.286 1.00 74.31 99 SER A N 1
ATOM 814 C CA . SER A 1 99 ? -19.927 7.766 0.708 1.00 74.31 99 SER A CA 1
ATOM 815 C C . SER A 1 99 ? -21.004 7.864 1.779 1.00 74.31 99 SER A C 1
ATOM 817 O O . SER A 1 99 ? -21.850 8.776 1.667 1.00 74.31 99 SER A O 1
#

Radius of gyration: 13.21 Å; chains: 1; bounding box: 36×22×36 Å

Sequence (99 aa):
MKESIDSIENYLGEKRDFNVYISNKMLRRAIEREFEIIGEAMKRIEKIDSTISISSKKQIISMRNRVIHGYDKIDNEIVWGTIVRHLPKLKEEIESLLS